Protein AF-A0A662RE39-F1 (afdb_monomer_lite)

Secondary structure (DSSP, 8-state):
--HHHHHHHHS-HHHHHHHHT--HHHHHHHHHHHHHHTTGGGTS---SS-S-S----HHHHHHHHHHHHH-TT--HHHHTT--

pLDDT: mean 84.26, std 10.57, range [54.19, 93.44]

Foldseek 3Di:
DDLVVLCVVPVDNVVSCVVVVHDSVVVVVCVVQCVPPNVVSVPDDPDPDPPPPPDDDVVLVVQLVVCCVVCVPDDPVRSVVVD

Structure (mmCIF, N/CA/C/O backbone):
data_AF-A0A662RE39-F1
#
_entry.id   AF-A0A662RE39-F1
#
loop_
_atom_site.group_PDB
_atom_site.id
_atom_site.type_symbol
_atom_site.label_atom_id
_atom_site.label_alt_id
_atom_site.label_comp_id
_atom_site.label_asym_id
_atom_site.label_entity_id
_atom_site.label_seq_id
_atom_site.pdbx_PDB_ins_code
_atom_site.Cartn_x
_atom_site.Cartn_y
_atom_site.Cartn_z
_atom_site.occupancy
_atom_site.B_iso_or_equiv
_atom_site.auth_seq_id
_atom_site.auth_comp_id
_atom_site.auth_asym_id
_atom_site.auth_atom_id
_atom_site.pdbx_PDB_model_num
ATOM 1 N N . MET A 1 1 ? -20.344 -11.690 6.954 1.00 57.50 1 MET A N 1
ATOM 2 C CA . MET A 1 1 ? -20.323 -10.938 8.226 1.00 57.50 1 MET A CA 1
ATOM 3 C C . MET A 1 1 ? -19.101 -10.043 8.191 1.00 57.50 1 MET A C 1
ATOM 5 O O . MET A 1 1 ? -17.996 -10.573 8.117 1.00 57.50 1 MET A O 1
ATOM 9 N N . TYR A 1 2 ? -19.288 -8.725 8.112 1.00 79.81 2 TYR A N 1
ATOM 10 C CA . TYR A 1 2 ? -18.181 -7.796 7.893 1.00 79.81 2 TYR A CA 1
ATOM 11 C C . TYR A 1 2 ? -17.467 -7.486 9.218 1.00 79.81 2 TYR A C 1
ATOM 13 O O . TYR A 1 2 ? -18.099 -7.296 10.254 1.00 79.81 2 TYR A O 1
ATOM 21 N N . LEU A 1 3 ? -16.129 -7.458 9.194 1.00 85.81 3 LEU A N 1
ATOM 22 C CA . LEU A 1 3 ? -15.283 -7.186 10.366 1.00 85.81 3 LEU A CA 1
ATOM 23 C C . LEU A 1 3 ? -15.696 -5.898 11.097 1.00 85.81 3 LEU A C 1
ATOM 25 O O . LEU A 1 3 ? -15.734 -5.881 12.322 1.00 85.81 3 LEU A O 1
ATOM 29 N N . PHE A 1 4 ? -16.008 -4.838 10.353 1.00 87.56 4 PHE A N 1
ATOM 30 C CA . PHE A 1 4 ? -16.348 -3.534 10.921 1.00 87.56 4 PHE A CA 1
ATOM 31 C C . PHE A 1 4 ? -17.753 -3.500 11.541 1.00 87.56 4 PHE A C 1
ATOM 33 O O . PHE A 1 4 ? -17.891 -3.018 12.661 1.00 87.56 4 PHE A O 1
ATOM 40 N N . GLU A 1 5 ? -18.751 -4.147 10.928 1.00 86.31 5 GLU A N 1
ATOM 41 C CA . GLU A 1 5 ? -20.077 -4.347 11.545 1.00 86.31 5 GLU A CA 1
ATOM 42 C C . GLU A 1 5 ? -19.976 -5.112 12.878 1.00 86.31 5 GLU A C 1
ATOM 44 O O . GLU A 1 5 ? -20.687 -4.835 13.844 1.00 86.31 5 GLU A O 1
ATOM 49 N N . LEU A 1 6 ? -19.074 -6.098 12.956 1.00 85.88 6 LEU A N 1
ATOM 50 C CA . LEU A 1 6 ? -18.820 -6.841 14.191 1.00 85.88 6 LEU A CA 1
ATOM 51 C C . LEU A 1 6 ? -18.190 -5.972 15.280 1.00 85.88 6 LEU A C 1
ATOM 53 O O . LEU A 1 6 ? -18.508 -6.152 16.455 1.00 85.88 6 LEU A O 1
ATOM 57 N N . VAL A 1 7 ? -17.296 -5.055 14.910 1.00 87.69 7 VAL A N 1
ATOM 58 C CA . VAL A 1 7 ? -16.679 -4.118 15.856 1.00 87.69 7 VAL A CA 1
ATOM 59 C C . VAL A 1 7 ? -17.727 -3.166 16.427 1.00 87.69 7 VAL A C 1
ATOM 61 O O . VAL A 1 7 ? -17.765 -2.990 17.644 1.00 87.69 7 VAL A O 1
ATOM 64 N N . GLU A 1 8 ? -18.609 -2.629 15.583 1.00 85.12 8 GLU A N 1
ATOM 65 C CA . GLU A 1 8 ? -19.704 -1.743 16.002 1.00 85.12 8 GLU A CA 1
ATOM 66 C C . GLU A 1 8 ? -20.660 -2.438 16.979 1.00 85.12 8 GLU A C 1
ATOM 68 O O . GLU A 1 8 ? -21.067 -1.853 17.979 1.00 85.12 8 GLU A O 1
ATOM 73 N N . ARG A 1 9 ? -20.970 -3.720 16.746 1.00 85.38 9 ARG A N 1
ATOM 74 C CA . ARG A 1 9 ? -21.893 -4.486 17.600 1.00 85.38 9 ARG A CA 1
ATOM 75 C C . ARG A 1 9 ? -21.285 -4.976 18.911 1.00 85.38 9 ARG A C 1
ATOM 77 O O . ARG A 1 9 ? -22.017 -5.157 19.878 1.00 85.38 9 ARG A O 1
ATOM 84 N N . LEU A 1 10 ? -19.987 -5.283 18.936 1.00 83.25 10 LEU A N 1
ATOM 85 C CA . LEU A 1 10 ? -19.347 -5.948 20.080 1.00 83.25 10 LEU A CA 1
ATOM 86 C C . LEU A 1 10 ? -18.565 -4.999 20.989 1.00 83.25 10 LEU A C 1
ATOM 88 O O . LEU A 1 10 ? -18.168 -5.424 22.072 1.00 83.25 10 LEU A O 1
ATOM 92 N N . VAL A 1 11 ? -18.278 -3.765 20.550 1.00 80.62 11 VAL A N 1
ATOM 93 C CA . VAL A 1 11 ? -17.444 -2.764 21.260 1.00 80.62 11 VAL A CA 1
ATOM 94 C C . VAL A 1 11 ? -16.038 -3.299 21.629 1.00 80.62 11 VAL A C 1
ATOM 96 O O . VAL A 1 11 ? -15.247 -2.652 22.310 1.00 80.62 11 VAL A O 1
ATOM 99 N N . ASN A 1 12 ? -15.670 -4.488 21.137 1.00 90.69 12 ASN A N 1
ATOM 100 C CA . ASN A 1 12 ? -14.417 -5.172 21.422 1.00 90.69 12 ASN A CA 1
ATOM 101 C C . ASN A 1 12 ? -13.762 -5.624 20.116 1.00 90.69 12 ASN A C 1
ATOM 103 O O . ASN A 1 12 ? -14.135 -6.632 19.511 1.00 90.69 12 ASN A O 1
ATOM 107 N N . VAL A 1 13 ? -12.724 -4.887 19.719 1.00 90.31 13 VAL A N 1
ATOM 108 C CA . VAL A 1 13 ? -11.953 -5.141 18.497 1.00 90.31 13 VAL A CA 1
ATOM 109 C C . VAL A 1 13 ? -11.310 -6.528 18.506 1.00 90.31 13 VAL A C 1
ATOM 111 O O . VAL A 1 13 ? -11.287 -7.195 17.476 1.00 90.31 13 VAL A O 1
ATOM 114 N N . SER A 1 14 ? -10.807 -6.992 19.654 1.00 90.81 14 SER A N 1
ATOM 115 C CA . SER A 1 14 ? -10.141 -8.298 19.749 1.00 90.81 14 SER A CA 1
ATOM 116 C C . SER A 1 14 ? -11.119 -9.443 19.504 1.00 90.81 14 SER A C 1
ATOM 118 O O . SER A 1 14 ? -10.792 -10.387 18.787 1.00 90.81 14 SER A O 1
ATOM 120 N N . GLU A 1 15 ? -12.324 -9.344 20.060 1.00 91.06 15 GLU A N 1
ATOM 121 C CA . GLU A 1 15 ? -13.368 -10.349 19.869 1.00 91.06 15 GLU A CA 1
ATOM 122 C C . GLU A 1 15 ? -13.943 -10.320 18.448 1.00 91.06 15 GLU A C 1
ATOM 124 O O . GLU A 1 15 ? -14.097 -11.371 17.825 1.00 91.06 15 GLU A O 1
ATOM 129 N N . ALA A 1 16 ? -14.174 -9.129 17.891 1.00 92.44 16 ALA A N 1
ATOM 130 C CA . ALA A 1 16 ? -14.599 -8.971 16.504 1.00 92.44 16 ALA A CA 1
ATOM 131 C C . ALA A 1 16 ? -13.566 -9.541 15.515 1.00 92.44 16 ALA A C 1
ATOM 133 O O . ALA A 1 16 ? -13.930 -10.292 14.613 1.00 92.44 16 ALA A O 1
ATOM 134 N N . CYS A 1 17 ? -12.272 -9.268 15.728 1.00 92.50 17 CYS A N 1
ATOM 135 C CA . CYS A 1 17 ? -11.176 -9.824 14.928 1.00 92.50 17 CYS A CA 1
ATOM 136 C C . CYS A 1 17 ? -11.127 -11.358 15.002 1.00 92.50 17 CYS A C 1
ATOM 138 O O . CYS A 1 17 ? -10.994 -12.015 13.968 1.00 92.50 17 CYS A O 1
ATOM 140 N N . ARG A 1 18 ? -11.292 -11.947 16.199 1.00 90.69 18 ARG A N 1
ATOM 141 C CA . ARG A 1 18 ? -11.349 -13.410 16.375 1.00 90.69 18 ARG A CA 1
ATOM 142 C C . ARG A 1 18 ? -12.509 -14.035 15.602 1.00 90.69 18 ARG A C 1
ATOM 144 O O . ARG A 1 18 ? -12.297 -15.004 14.879 1.00 90.69 18 ARG A O 1
ATOM 151 N N . ARG A 1 19 ? -13.713 -13.461 15.704 1.00 91.06 19 ARG A N 1
ATOM 152 C CA . ARG A 1 19 ? -14.914 -13.956 15.002 1.00 91.06 19 ARG A CA 1
ATOM 153 C C . ARG A 1 19 ? -14.824 -13.787 13.489 1.00 91.06 19 ARG A C 1
ATOM 155 O O . ARG A 1 19 ? -15.229 -14.681 12.754 1.00 91.06 19 ARG A O 1
ATOM 162 N N . ALA A 1 20 ? -14.245 -12.680 13.033 1.00 88.62 20 ALA A N 1
ATOM 163 C CA . ALA A 1 20 ? -13.999 -12.417 11.620 1.00 88.62 20 ALA A CA 1
ATOM 164 C C . ALA A 1 20 ? -12.814 -13.216 11.045 1.00 88.62 20 ALA A C 1
ATOM 166 O O . ALA A 1 20 ? -12.600 -13.174 9.838 1.00 88.62 20 ALA A O 1
ATOM 167 N N . LYS A 1 21 ? -12.040 -13.931 11.881 1.00 91.81 21 LYS A N 1
ATOM 168 C CA . LYS A 1 21 ? -10.787 -14.614 11.507 1.00 91.81 21 LYS A CA 1
ATOM 169 C C . LYS A 1 21 ? -9.764 -13.675 10.850 1.00 91.81 21 LYS A C 1
ATOM 171 O O . LYS A 1 21 ? -9.045 -14.060 9.933 1.00 91.81 21 LYS A O 1
ATOM 176 N N . VAL A 1 22 ? -9.687 -12.438 11.337 1.00 90.50 22 VAL A N 1
ATOM 177 C CA . VAL A 1 22 ? -8.762 -11.406 10.852 1.00 90.50 22 VAL A CA 1
ATOM 178 C C . VAL A 1 22 ? -7.793 -11.029 11.969 1.00 90.50 22 VAL A C 1
ATOM 180 O O . VAL A 1 22 ? -8.167 -10.951 13.138 1.00 90.50 22 VAL A O 1
ATOM 183 N N . SER A 1 23 ? -6.524 -10.783 11.637 1.00 91.62 23 SER A N 1
ATOM 184 C CA . SER A 1 23 ? -5.562 -10.290 12.624 1.00 91.62 23 SER A CA 1
ATOM 185 C C . SE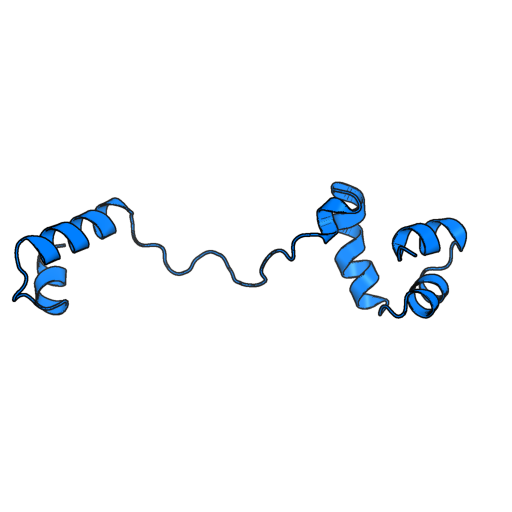R A 1 23 ? -5.885 -8.847 13.036 1.00 91.62 23 SER A C 1
ATOM 187 O O . SER A 1 23 ? -6.283 -8.018 12.217 1.00 91.62 23 SER A O 1
ATOM 189 N N . ARG A 1 24 ? -5.605 -8.491 14.297 1.00 92.31 24 ARG A N 1
ATOM 190 C CA . ARG A 1 24 ? -5.729 -7.096 14.768 1.00 92.31 24 ARG A CA 1
ATOM 191 C C . ARG A 1 24 ? -4.892 -6.121 13.929 1.00 92.31 24 ARG A C 1
ATOM 193 O O . ARG A 1 24 ? -5.312 -4.995 13.696 1.00 92.31 24 ARG A O 1
ATOM 200 N N . SER A 1 25 ? -3.730 -6.558 13.433 1.00 92.88 25 SER A N 1
ATOM 201 C CA . SER A 1 25 ? -2.884 -5.751 12.544 1.00 92.88 25 SER A CA 1
ATOM 202 C C . SER A 1 25 ? -3.585 -5.389 11.231 1.00 92.88 25 SER A C 1
ATOM 204 O O . SER A 1 25 ? -3.462 -4.260 10.762 1.00 92.88 25 SER A O 1
ATOM 206 N N . THR A 1 26 ? -4.361 -6.313 10.664 1.00 90.38 26 THR A N 1
ATOM 207 C CA . THR A 1 26 ? -5.145 -6.073 9.447 1.00 90.38 26 THR A CA 1
ATOM 208 C C . THR A 1 26 ? -6.299 -5.112 9.722 1.00 90.38 26 THR A C 1
ATOM 210 O O . THR A 1 26 ? -6.503 -4.187 8.942 1.00 90.38 26 THR A O 1
ATOM 213 N N . TYR A 1 27 ? -6.978 -5.246 10.870 1.00 91.69 27 TYR A N 1
ATOM 214 C CA . TYR A 1 27 ? -8.007 -4.291 11.298 1.00 91.69 27 TYR A CA 1
ATOM 215 C C . TYR A 1 27 ? -7.474 -2.852 11.330 1.00 91.69 27 TYR A C 1
ATOM 217 O O . TYR A 1 27 ? -8.031 -1.978 10.671 1.00 91.69 27 TYR A O 1
ATOM 225 N N . TYR A 1 28 ? -6.361 -2.601 12.027 1.00 91.75 28 TYR A N 1
ATOM 226 C CA . TYR A 1 28 ? -5.802 -1.246 12.111 1.00 91.75 28 TYR A CA 1
ATOM 227 C C . TYR A 1 28 ? -5.249 -0.738 10.776 1.00 91.75 28 TYR A C 1
ATOM 229 O O . TYR A 1 28 ? -5.297 0.461 10.521 1.00 91.75 28 TYR A O 1
ATOM 237 N N . ARG A 1 29 ? -4.777 -1.628 9.893 1.00 88.88 29 ARG A N 1
ATOM 238 C CA . ARG A 1 29 ? -4.389 -1.262 8.522 1.00 88.88 29 ARG A CA 1
ATOM 239 C C . ARG A 1 29 ? -5.593 -0.813 7.686 1.00 88.88 29 ARG A C 1
ATOM 241 O O . ARG A 1 29 ? -5.460 0.084 6.856 1.00 88.88 29 ARG A O 1
ATOM 248 N N . TRP A 1 30 ? -6.744 -1.452 7.869 1.00 90.44 30 TRP A N 1
ATOM 249 C CA . TRP A 1 30 ? -7.969 -1.171 7.118 1.00 90.44 30 TRP A CA 1
ATOM 250 C C . TRP A 1 30 ? -8.790 -0.022 7.705 1.00 90.44 30 TRP A C 1
ATOM 252 O O . TRP A 1 30 ? -9.453 0.676 6.943 1.00 90.44 30 TRP A O 1
ATOM 262 N N . LYS A 1 31 ? -8.708 0.221 9.020 1.00 90.81 31 LYS A N 1
ATOM 263 C CA . LYS A 1 31 ? -9.509 1.224 9.742 1.00 90.81 31 LYS A CA 1
ATOM 264 C C . LYS A 1 31 ? -9.509 2.613 9.081 1.00 90.81 31 LYS A C 1
ATOM 266 O O . LYS A 1 31 ? -10.602 3.091 8.804 1.00 90.81 31 LYS A O 1
ATOM 271 N N . PRO A 1 32 ? -8.365 3.221 8.705 1.00 90.12 32 PRO A N 1
ATOM 272 C CA . PRO A 1 32 ? -8.381 4.542 8.069 1.00 90.12 32 PRO A CA 1
ATOM 273 C C . PRO A 1 32 ? -9.060 4.553 6.693 1.00 90.12 32 PRO A C 1
ATOM 275 O O . PRO A 1 32 ? -9.637 5.557 6.292 1.00 90.12 32 PRO A O 1
ATOM 278 N N . ARG A 1 33 ? -8.985 3.442 5.945 1.00 87.75 33 ARG A N 1
ATOM 279 C CA . ARG A 1 33 ? -9.630 3.318 4.627 1.00 87.75 33 ARG A CA 1
ATOM 280 C C . ARG A 1 33 ? -11.139 3.177 4.782 1.00 87.75 33 ARG A C 1
ATOM 282 O O . ARG A 1 33 ? -11.886 3.851 4.087 1.00 87.75 33 ARG A O 1
ATOM 289 N N . TYR A 1 34 ? -11.555 2.351 5.738 1.00 88.75 34 TYR A N 1
ATOM 290 C CA . TYR A 1 34 ? -12.958 2.152 6.072 1.00 88.75 34 TYR A CA 1
ATOM 291 C C . TYR A 1 34 ? -13.612 3.433 6.605 1.00 88.75 34 TYR A C 1
ATOM 293 O O . TYR A 1 34 ? -14.705 3.779 6.179 1.00 88.75 34 TYR A O 1
ATOM 301 N N . GLU A 1 35 ? -12.931 4.187 7.472 1.00 88.81 35 GLU A N 1
ATOM 302 C CA . GLU A 1 35 ? -13.446 5.464 7.993 1.00 88.81 35 GLU A CA 1
ATOM 303 C C . GLU A 1 35 ? -13.608 6.534 6.903 1.00 88.81 35 GLU A C 1
ATOM 305 O O . GLU A 1 35 ? -14.465 7.404 7.025 1.00 88.81 35 GLU A O 1
ATOM 310 N N . LYS A 1 36 ? -12.802 6.476 5.836 1.00 88.62 36 LYS A N 1
ATOM 311 C CA . LY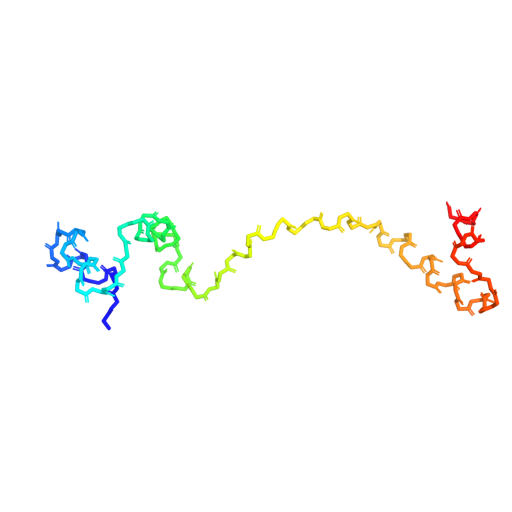S A 1 36 ? -12.821 7.469 4.756 1.00 88.62 36 LYS A CA 1
ATOM 312 C C . LYS A 1 36 ? -13.786 7.116 3.621 1.00 88.62 36 LYS A C 1
ATOM 314 O O . LYS A 1 36 ? -14.455 7.992 3.089 1.00 88.62 36 LYS A O 1
ATOM 319 N N . GLU A 1 37 ? -13.795 5.855 3.203 1.00 87.12 37 GLU A N 1
ATOM 320 C CA . GLU A 1 37 ? -14.423 5.393 1.954 1.00 87.12 37 GLU A CA 1
ATOM 321 C C . GLU A 1 37 ? -15.367 4.193 2.197 1.00 87.12 37 GLU A C 1
ATOM 323 O O . GLU A 1 37 ? -15.860 3.573 1.256 1.00 87.12 37 GLU A O 1
ATOM 328 N N . GLY A 1 38 ? -15.632 3.841 3.460 1.00 87.44 38 GLY A N 1
ATOM 329 C CA . GLY A 1 38 ? -16.503 2.728 3.830 1.00 87.44 38 GLY A CA 1
ATOM 330 C C . GLY A 1 38 ? -15.984 1.374 3.343 1.00 87.44 38 GLY A C 1
ATOM 331 O O . GLY A 1 38 ? -14.779 1.128 3.247 1.00 87.44 38 GLY A O 1
ATOM 332 N N . VAL A 1 39 ? -16.911 0.471 3.015 1.00 85.88 39 VAL A N 1
ATOM 333 C CA . VAL A 1 39 ? -16.588 -0.850 2.445 1.00 85.88 39 VAL A CA 1
ATOM 334 C C . VAL A 1 39 ? -15.888 -0.721 1.084 1.00 85.88 39 VAL A C 1
ATOM 336 O O . VAL A 1 39 ? -15.014 -1.530 0.772 1.00 85.88 39 VAL A O 1
ATOM 339 N N . GLU A 1 40 ? -16.210 0.312 0.302 1.00 83.62 40 GLU A N 1
ATOM 340 C CA . GLU A 1 40 ? -15.604 0.553 -1.015 1.00 83.62 40 GLU A CA 1
ATOM 341 C C . GLU A 1 40 ? -14.098 0.828 -0.913 1.00 83.62 40 GLU A C 1
ATOM 343 O O . GLU A 1 40 ? -13.319 0.285 -1.694 1.00 83.62 40 GLU A O 1
ATOM 348 N N . GLY A 1 41 ? -13.653 1.528 0.137 1.00 83.00 41 GLY A N 1
ATOM 349 C CA . GLY A 1 41 ? -12.227 1.750 0.424 1.00 83.00 41 GLY A CA 1
ATOM 350 C C . GLY A 1 41 ? -11.411 0.481 0.716 1.00 83.00 41 GLY A C 1
ATOM 351 O O . GLY A 1 41 ? -10.182 0.539 0.837 1.00 83.00 41 GLY A O 1
ATOM 352 N N . LEU A 1 42 ? -12.079 -0.669 0.864 1.00 84.38 42 LEU A N 1
ATOM 353 C CA . LEU A 1 42 ? -11.466 -1.980 1.081 1.00 84.38 42 LEU A CA 1
ATOM 354 C C . LEU A 1 42 ? -11.504 -2.882 -0.160 1.00 84.38 42 LEU A C 1
ATOM 356 O O . LEU A 1 42 ? -10.822 -3.908 -0.152 1.00 84.38 42 LEU A O 1
ATOM 360 N N . ARG A 1 43 ? -12.274 -2.533 -1.205 1.00 81.38 43 ARG A N 1
ATOM 361 C CA . ARG A 1 43 ? -12.395 -3.352 -2.425 1.00 81.38 43 ARG A CA 1
ATOM 362 C C . ARG A 1 43 ? -11.093 -3.418 -3.206 1.00 81.38 43 ARG A C 1
ATOM 364 O O . ARG A 1 43 ? -10.701 -4.500 -3.633 1.00 81.38 43 ARG A O 1
ATOM 371 N N . GLU A 1 44 ? -10.424 -2.282 -3.376 1.00 69.06 44 GLU A N 1
ATOM 372 C CA . GLU A 1 44 ? -9.200 -2.222 -4.166 1.00 69.06 44 GLU A CA 1
ATOM 373 C C . GLU A 1 44 ? -7.955 -2.219 -3.272 1.00 69.06 44 GLU A C 1
ATOM 375 O O . GLU A 1 44 ? -7.729 -1.290 -2.480 1.00 69.06 44 GLU A O 1
ATOM 380 N N . PRO A 1 45 ? -7.088 -3.241 -3.377 1.00 65.00 45 PRO A N 1
ATOM 381 C CA . PRO A 1 45 ? -5.773 -3.155 -2.781 1.00 65.00 45 PRO A CA 1
ATOM 382 C C . PRO A 1 45 ? -5.010 -2.033 -3.489 1.00 65.00 45 PRO A C 1
ATOM 384 O O . PRO A 1 45 ? -4.562 -2.202 -4.619 1.00 65.00 45 PRO A O 1
ATOM 387 N N . LYS A 1 46 ? -4.817 -0.891 -2.812 1.00 62.28 46 LYS A N 1
ATOM 388 C CA . LYS A 1 46 ? -3.781 0.073 -3.213 1.00 62.28 46 LYS A CA 1
ATOM 389 C C . LYS A 1 46 ? -2.481 -0.710 -3.354 1.00 62.28 46 LYS A C 1
ATOM 391 O O . LYS A 1 46 ? -1.979 -1.224 -2.350 1.00 62.28 46 LYS A O 1
ATOM 396 N N . SER A 1 47 ? -2.014 -0.863 -4.591 1.00 61.16 47 SER A N 1
ATOM 397 C CA . SER A 1 47 ? -0.794 -1.599 -4.892 1.00 61.16 47 SER A CA 1
ATOM 398 C C . SER A 1 47 ? 0.329 -1.077 -3.999 1.00 61.16 47 SER A C 1
ATOM 400 O O . SER A 1 47 ? 0.516 0.130 -3.862 1.00 61.16 47 SER A O 1
ATOM 402 N N . HIS A 1 48 ? 1.058 -1.988 -3.353 1.00 57.91 48 HIS A N 1
ATOM 403 C CA . HIS A 1 48 ? 2.264 -1.634 -2.604 1.00 57.91 48 HIS A CA 1
ATOM 404 C C . HIS A 1 48 ? 3.408 -1.210 -3.534 1.00 57.91 48 HIS A C 1
ATOM 406 O O . HIS A 1 48 ? 4.416 -0.690 -3.057 1.00 57.91 48 HIS A O 1
ATOM 412 N N . ALA A 1 49 ? 3.268 -1.438 -4.843 1.00 58.81 49 ALA A N 1
ATOM 413 C CA . ALA A 1 49 ? 4.218 -0.942 -5.815 1.00 58.81 49 ALA A CA 1
ATOM 414 C C . ALA A 1 49 ? 4.153 0.585 -5.827 1.00 58.81 49 ALA A C 1
ATOM 416 O O . ALA A 1 49 ? 3.099 1.173 -6.069 1.00 58.81 49 ALA A O 1
ATOM 417 N N . VAL A 1 50 ? 5.298 1.224 -5.601 1.00 54.19 50 VAL A N 1
ATOM 418 C CA . VAL A 1 50 ? 5.484 2.621 -5.976 1.00 54.19 50 VAL A CA 1
ATOM 419 C C . VAL A 1 50 ? 5.150 2.694 -7.468 1.00 54.19 50 VAL A C 1
ATOM 421 O O . VAL A 1 50 ? 5.867 2.119 -8.286 1.00 54.19 50 VAL A O 1
ATOM 424 N N . HIS A 1 51 ? 4.037 3.332 -7.835 1.00 56.75 51 HIS A N 1
ATOM 425 C CA . HIS A 1 51 ? 3.730 3.680 -9.225 1.00 56.75 51 HIS A CA 1
ATOM 426 C C . HIS A 1 51 ? 4.676 4.794 -9.679 1.00 56.75 51 HIS A C 1
ATOM 428 O O . HIS A 1 51 ? 4.266 5.914 -9.952 1.00 56.75 51 HIS A O 1
ATOM 434 N N . ASN A 1 52 ? 5.971 4.495 -9.698 1.00 59.84 52 ASN A N 1
ATOM 435 C CA . ASN A 1 52 ? 6.952 5.321 -10.367 1.00 59.84 52 ASN A CA 1
ATOM 436 C C . ASN A 1 52 ? 8.057 4.447 -10.975 1.00 59.84 52 ASN A C 1
ATOM 438 O O . ASN A 1 52 ? 9.208 4.501 -10.534 1.00 59.84 52 ASN A O 1
ATOM 442 N N . PRO A 1 53 ? 7.725 3.583 -11.950 1.00 62.25 53 PRO A N 1
ATOM 443 C CA . PRO A 1 53 ? 8.728 2.848 -12.699 1.00 62.25 53 PRO A CA 1
ATOM 444 C C . PRO A 1 53 ? 9.407 3.810 -13.679 1.00 62.25 53 PRO A C 1
ATOM 446 O O . PRO A 1 53 ? 9.120 3.726 -14.858 1.00 62.25 53 PRO A O 1
ATOM 449 N N . HIS A 1 54 ? 10.236 4.750 -13.199 1.00 60.97 54 HIS A N 1
ATOM 450 C CA . HIS A 1 54 ? 11.022 5.683 -14.026 1.00 60.97 54 HIS A CA 1
ATOM 451 C C . HIS A 1 54 ? 10.328 6.045 -15.350 1.00 60.97 54 HIS A C 1
ATOM 453 O O . HIS A 1 54 ? 10.829 5.708 -16.424 1.00 60.97 54 HIS A O 1
ATOM 459 N N . THR A 1 55 ? 9.129 6.627 -15.269 1.00 68.88 55 THR A N 1
ATOM 460 C CA . THR A 1 55 ? 8.354 6.923 -16.472 1.00 68.88 55 THR A CA 1
ATOM 461 C C . THR A 1 55 ? 9.138 7.951 -17.275 1.00 68.88 55 THR A C 1
ATOM 463 O O . THR A 1 55 ? 9.357 9.070 -16.811 1.00 68.88 55 THR A O 1
ATOM 466 N N . ILE A 1 56 ? 9.636 7.535 -18.438 1.00 78.06 56 ILE A N 1
ATOM 467 C CA . ILE A 1 56 ? 10.281 8.434 -19.390 1.00 78.06 56 ILE A CA 1
ATOM 468 C C . ILE A 1 56 ? 9.253 9.453 -19.879 1.00 78.06 56 ILE A C 1
ATOM 470 O O . ILE A 1 56 ? 8.055 9.167 -19.904 1.00 78.06 56 ILE A O 1
ATOM 474 N N . ASP A 1 57 ? 9.715 10.651 -20.231 1.00 85.25 57 ASP A N 1
ATOM 475 C CA . ASP A 1 57 ? 8.825 11.683 -20.756 1.00 85.25 57 ASP A CA 1
ATOM 476 C C . ASP A 1 57 ? 8.044 11.134 -21.973 1.00 85.25 57 ASP A C 1
ATOM 478 O O . ASP A 1 57 ? 8.664 10.521 -22.851 1.00 85.25 57 ASP A O 1
ATOM 482 N N . PRO A 1 58 ? 6.711 11.320 -22.052 1.00 87.12 58 PRO A N 1
ATOM 483 C CA . PRO A 1 58 ? 5.909 10.804 -23.161 1.00 87.12 58 PRO A CA 1
ATOM 484 C C . PRO A 1 58 ? 6.384 11.270 -24.544 1.00 87.12 58 PRO A C 1
ATOM 486 O O . PRO A 1 58 ? 6.181 10.569 -25.533 1.00 87.12 58 PRO A O 1
ATOM 489 N N . GLU A 1 59 ? 7.013 12.444 -24.641 1.00 88.19 59 GLU A N 1
ATOM 490 C CA . GLU A 1 59 ? 7.619 12.928 -25.884 1.00 88.19 59 GLU A CA 1
ATOM 491 C C . GLU A 1 59 ? 8.841 12.093 -26.276 1.00 88.19 59 GLU A C 1
ATOM 493 O O . GLU A 1 59 ? 9.011 11.738 -27.443 1.00 88.19 59 GLU A O 1
ATOM 498 N N . ILE A 1 60 ? 9.664 11.715 -25.296 1.00 88.62 60 ILE A N 1
ATOM 499 C CA . ILE A 1 60 ? 10.817 10.837 -25.514 1.00 88.62 60 ILE A CA 1
ATOM 500 C C . ILE A 1 60 ? 10.343 9.443 -25.939 1.00 88.62 60 ILE A C 1
ATOM 502 O O . ILE A 1 60 ? 10.905 8.867 -26.868 1.00 88.62 60 ILE A O 1
ATOM 506 N N . GLU A 1 61 ? 9.292 8.909 -25.315 1.00 90.12 61 GLU A N 1
ATOM 507 C CA . GLU A 1 61 ? 8.714 7.611 -25.686 1.00 90.12 61 GLU A CA 1
ATOM 508 C C . GLU A 1 61 ? 8.213 7.586 -27.138 1.00 90.12 61 GLU A C 1
ATOM 510 O O . GLU A 1 61 ? 8.536 6.662 -27.897 1.00 90.12 61 GLU A O 1
ATOM 515 N N . ARG A 1 62 ? 7.473 8.625 -27.548 1.00 90.62 62 ARG A N 1
ATOM 516 C CA . ARG A 1 62 ? 7.029 8.791 -28.940 1.00 90.62 62 ARG A CA 1
ATOM 517 C C . ARG A 1 62 ? 8.217 8.824 -29.892 1.00 90.62 62 ARG A C 1
ATOM 519 O O . ARG A 1 62 ? 8.274 8.028 -30.823 1.00 90.62 62 ARG A O 1
ATOM 526 N N . ARG A 1 63 ? 9.223 9.646 -29.586 1.00 91.56 63 ARG A N 1
ATOM 527 C CA . ARG A 1 63 ? 10.420 9.786 -30.419 1.00 91.56 63 ARG A CA 1
ATOM 528 C C . ARG A 1 63 ? 11.209 8.483 -30.561 1.00 91.56 63 ARG A C 1
ATOM 530 O O . ARG A 1 63 ? 11.692 8.187 -31.649 1.00 91.56 63 ARG A O 1
ATOM 537 N N . ILE A 1 64 ? 11.323 7.676 -29.501 1.00 91.19 64 ILE A N 1
ATOM 538 C CA . ILE A 1 64 ? 11.938 6.336 -29.583 1.00 91.19 64 ILE A CA 1
ATOM 539 C C . ILE A 1 64 ? 11.160 5.452 -30.565 1.00 91.19 64 ILE A C 1
ATOM 541 O O . ILE A 1 64 ? 11.768 4.723 -31.353 1.00 91.19 64 ILE A O 1
ATOM 545 N N . THR A 1 65 ? 9.829 5.503 -30.501 1.00 90.94 65 THR A N 1
ATOM 546 C CA . THR A 1 65 ? 8.938 4.691 -31.336 1.00 90.94 65 THR A CA 1
ATOM 547 C C . THR A 1 65 ? 9.041 5.091 -32.804 1.00 90.94 65 THR A C 1
ATOM 549 O O . THR A 1 65 ? 9.254 4.221 -33.649 1.00 90.94 65 THR A O 1
ATOM 552 N N . ASP A 1 66 ? 8.993 6.388 -33.099 1.00 93.44 66 ASP A N 1
ATOM 553 C CA . ASP A 1 66 ? 9.096 6.916 -34.461 1.00 93.44 66 ASP A CA 1
ATOM 554 C C . ASP A 1 66 ? 10.452 6.565 -35.085 1.00 93.44 66 ASP A C 1
ATOM 556 O O . ASP A 1 66 ? 10.507 5.955 -36.151 1.00 93.44 66 ASP A O 1
ATOM 560 N N . LEU A 1 67 ? 11.553 6.789 -34.357 1.00 91.94 67 LEU A N 1
ATOM 561 C CA . LEU A 1 67 ? 12.899 6.421 -34.816 1.00 91.94 67 LEU A CA 1
ATOM 562 C C . LEU A 1 67 ? 13.050 4.914 -35.058 1.00 91.94 67 LEU A C 1
ATOM 564 O O . LEU A 1 67 ? 13.814 4.491 -35.928 1.00 91.94 67 LEU A O 1
ATOM 568 N N . ARG A 1 68 ? 12.340 4.078 -34.290 1.00 91.81 68 ARG A N 1
ATOM 569 C CA . ARG A 1 68 ? 12.348 2.626 -34.489 1.00 91.81 68 ARG A CA 1
ATOM 570 C C . ARG A 1 68 ? 11.568 2.211 -35.737 1.00 91.81 68 ARG A C 1
ATOM 572 O O . ARG A 1 68 ? 11.962 1.234 -36.376 1.00 91.81 68 ARG A O 1
ATOM 579 N N . LEU A 1 69 ? 10.484 2.915 -36.058 1.00 91.50 69 LEU A N 1
ATOM 580 C CA . LEU A 1 69 ? 9.681 2.687 -37.261 1.00 91.50 69 LEU A CA 1
ATOM 581 C C . LEU A 1 69 ? 10.405 3.176 -38.521 1.00 91.50 69 LEU A C 1
ATOM 583 O O . LEU A 1 69 ? 10.422 2.464 -39.523 1.00 91.50 69 LEU A O 1
ATOM 587 N N . GLU A 1 70 ? 11.044 4.343 -38.455 1.00 92.56 70 GLU A N 1
ATOM 588 C CA . GLU A 1 70 ? 11.818 4.935 -39.554 1.00 92.56 70 GLU A CA 1
ATOM 589 C C . GLU A 1 70 ? 13.109 4.158 -39.849 1.00 92.56 70 GLU A C 1
ATOM 591 O O . GLU A 1 70 ? 13.522 4.051 -41.006 1.00 92.56 70 GLU A O 1
ATOM 596 N N . HIS A 1 71 ? 13.726 3.563 -38.819 1.00 89.00 71 HIS A N 1
ATOM 597 C CA . HIS A 1 71 ? 14.989 2.828 -38.938 1.00 89.00 71 HIS A CA 1
ATOM 598 C C . HIS A 1 71 ? 14.925 1.409 -38.325 1.00 89.00 71 HIS A C 1
ATOM 600 O O . HIS A 1 71 ? 15.502 1.146 -37.258 1.00 89.00 71 HIS A O 1
ATOM 606 N N . PRO A 1 72 ? 14.266 0.442 -38.999 1.00 87.62 72 PRO A N 1
ATOM 607 C CA . PRO A 1 72 ? 14.068 -0.918 -38.482 1.00 87.62 72 PRO A CA 1
ATOM 608 C C . PRO A 1 72 ? 15.355 -1.738 -38.301 1.00 87.62 72 PRO A C 1
ATOM 610 O O . PRO A 1 72 ? 15.380 -2.702 -37.528 1.00 87.62 72 PRO A O 1
ATOM 613 N N . ASP A 1 73 ? 16.437 -1.367 -38.976 1.00 92.19 73 ASP A N 1
ATOM 614 C CA . ASP A 1 73 ? 17.772 -1.965 -38.865 1.00 92.19 73 ASP A CA 1
ATOM 615 C C . ASP A 1 73 ? 18.589 -1.389 -37.692 1.00 92.19 73 ASP A C 1
ATOM 617 O O . ASP A 1 73 ? 19.555 -1.999 -37.226 1.00 92.19 73 ASP A O 1
ATOM 621 N N . CYS A 1 74 ? 18.187 -0.233 -37.156 1.00 87.38 74 CYS A N 1
ATOM 622 C CA . CYS A 1 74 ? 18.914 0.441 -36.092 1.00 87.38 74 CYS A CA 1
ATOM 623 C C . CYS A 1 74 ? 18.572 -0.132 -34.710 1.00 87.38 74 CYS A C 1
ATOM 625 O O . CYS A 1 74 ? 17.428 -0.134 -34.255 1.00 87.38 74 CYS A O 1
ATOM 627 N N . GLY A 1 75 ? 19.601 -0.607 -34.006 1.00 85.94 75 GLY A N 1
ATOM 628 C CA . GLY A 1 75 ? 19.470 -1.092 -32.634 1.00 85.94 75 GLY A CA 1
ATOM 629 C C . GLY A 1 75 ? 19.351 0.036 -31.603 1.00 85.94 75 GLY A C 1
ATOM 630 O O . GLY A 1 75 ? 19.776 1.167 -31.833 1.00 85.94 75 GLY A O 1
ATOM 631 N N . LYS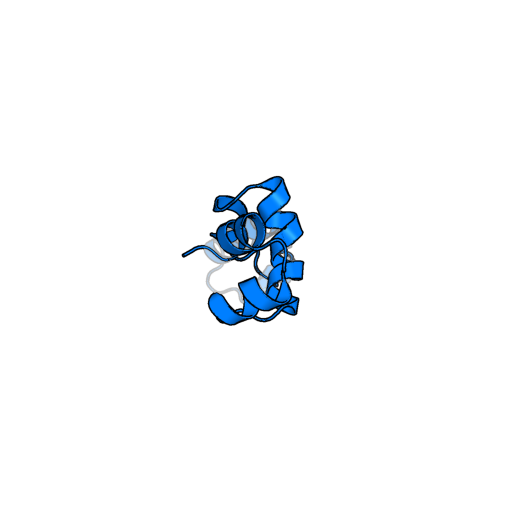 A 1 76 ? 18.871 -0.308 -30.400 1.00 88.69 76 LYS A N 1
ATOM 632 C CA . LYS A 1 76 ? 18.646 0.617 -29.267 1.00 88.69 76 LYS A CA 1
ATOM 633 C C . LYS A 1 76 ? 19.800 1.582 -28.957 1.00 88.69 76 LYS A C 1
ATOM 635 O O . LYS A 1 76 ? 19.555 2.727 -28.611 1.00 88.69 76 LYS A O 1
ATOM 640 N N . LYS A 1 77 ? 21.059 1.150 -29.117 1.00 90.50 77 LYS A N 1
ATOM 641 C CA . LYS A 1 77 ? 22.242 2.001 -28.882 1.00 90.50 77 LYS A CA 1
ATOM 642 C C . LYS A 1 77 ? 22.355 3.157 -29.875 1.00 90.50 77 LYS A C 1
ATOM 644 O O . LYS A 1 77 ? 22.852 4.208 -29.504 1.00 90.50 77 LYS A O 1
ATOM 649 N N . ARG A 1 78 ? 21.945 2.938 -31.127 1.00 89.94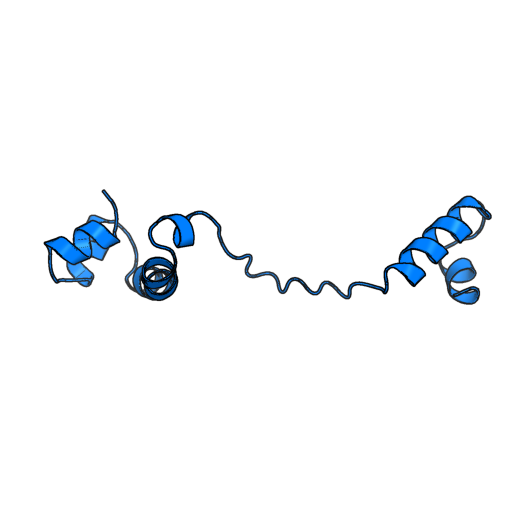 78 ARG A N 1
ATOM 650 C CA . ARG A 1 78 ? 22.001 3.948 -32.188 1.00 89.94 78 ARG A CA 1
ATOM 651 C C . ARG A 1 78 ? 20.831 4.921 -32.061 1.00 89.94 78 ARG A C 1
ATOM 653 O O . ARG A 1 78 ? 21.049 6.118 -32.124 1.00 89.94 78 ARG A O 1
ATOM 660 N N . ILE A 1 79 ? 19.640 4.409 -31.748 1.00 89.44 79 ILE A N 1
ATOM 661 C CA . ILE A 1 79 ? 18.463 5.236 -31.433 1.00 89.44 79 ILE A CA 1
ATOM 662 C C . ILE A 1 79 ? 18.745 6.156 -30.231 1.00 89.44 79 ILE A C 1
ATOM 664 O O . ILE A 1 79 ? 18.422 7.335 -30.276 1.00 89.44 79 ILE A O 1
ATOM 668 N N . ALA A 1 80 ? 19.444 5.659 -29.204 1.00 88.88 80 ALA A N 1
ATOM 669 C CA . ALA A 1 80 ? 19.848 6.456 -28.043 1.00 88.88 80 ALA A CA 1
ATOM 670 C C . ALA A 1 80 ? 20.883 7.564 -28.339 1.00 88.88 80 ALA A C 1
ATOM 672 O O . ALA A 1 80 ? 21.177 8.345 -27.448 1.00 88.88 80 ALA A O 1
ATOM 673 N N . GLN A 1 81 ? 21.475 7.622 -29.540 1.00 91.06 81 GLN A N 1
ATOM 674 C CA . GLN A 1 81 ? 22.337 8.744 -29.954 1.00 91.06 81 GLN A CA 1
ATOM 675 C C . GLN A 1 81 ? 21.543 9.876 -30.622 1.00 91.06 81 GLN A C 1
ATOM 677 O O . GLN A 1 81 ? 22.093 10.947 -30.861 1.00 91.06 81 GLN A O 1
ATOM 682 N N . TRP A 1 82 ? 20.282 9.628 -30.978 1.00 86.56 82 TRP A N 1
ATOM 683 C CA . TRP A 1 82 ? 19.413 10.561 -31.704 1.00 86.56 82 TRP A CA 1
ATOM 684 C C . TRP A 1 82 ? 18.374 11.243 -30.807 1.00 86.56 82 TRP A C 1
ATOM 686 O O . TRP A 1 82 ? 17.583 12.070 -31.278 1.00 86.56 82 TRP A O 1
ATOM 696 N N . ILE A 1 83 ? 18.374 10.872 -29.530 1.00 83.00 83 ILE A N 1
ATOM 697 C CA . ILE A 1 83 ? 17.526 1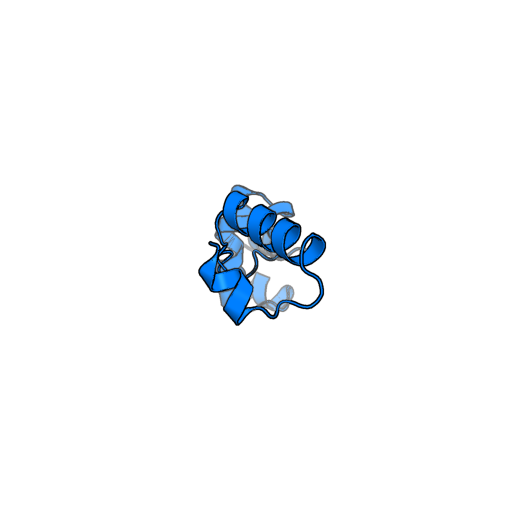1.376 -28.452 1.00 83.00 83 ILE A CA 1
ATOM 698 C C . ILE A 1 83 ? 18.455 11.954 -27.399 1.00 83.00 83 ILE A C 1
ATOM 700 O O . ILE A 1 83 ? 18.179 13.091 -26.967 1.00 83.00 83 ILE A O 1
#

Radius of gyration: 24.68 Å; ch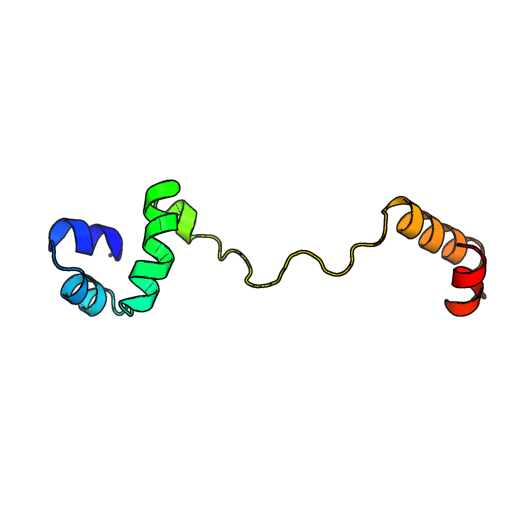ains: 1; bounding box: 44×28×61 Å

Sequence (83 aa):
MYLFELVERLVNVSEACRRAKVSRSTYYRWKPRYEKEGVEGLREPKSHAVHNPHTIDPEIERRITDLRLEHPDCGKKRIAQWI